Protein AF-A0A7C7DT86-F1 (afdb_monomer)

Structure (mmCIF, N/CA/C/O backbone):
data_AF-A0A7C7DT86-F1
#
_entry.id   AF-A0A7C7DT86-F1
#
loop_
_atom_site.group_PDB
_atom_site.id
_atom_site.type_symbol
_atom_site.label_atom_id
_atom_site.label_alt_id
_atom_site.label_comp_id
_atom_site.label_asym_id
_atom_site.label_entity_id
_atom_site.label_seq_id
_atom_site.pdbx_PDB_ins_code
_atom_site.Cartn_x
_atom_site.Cartn_y
_atom_site.Cartn_z
_atom_site.occupancy
_atom_site.B_iso_or_equiv
_atom_site.auth_seq_id
_atom_site.auth_comp_id
_atom_site.auth_asym_id
_atom_site.auth_atom_id
_atom_site.pdbx_PDB_model_num
ATOM 1 N N . MET A 1 1 ? 41.188 -3.826 -8.280 1.00 43.25 1 MET A N 1
ATOM 2 C CA . MET A 1 1 ? 41.918 -2.869 -7.422 1.00 43.25 1 MET A CA 1
ATOM 3 C C . MET A 1 1 ? 41.744 -3.306 -5.973 1.00 43.25 1 MET A C 1
ATOM 5 O O . MET A 1 1 ? 40.718 -3.015 -5.378 1.00 43.25 1 MET A O 1
ATOM 9 N N . ALA A 1 2 ? 42.671 -4.116 -5.457 1.00 50.41 2 ALA A N 1
ATOM 10 C CA . ALA A 1 2 ? 42.690 -4.521 -4.051 1.00 50.41 2 ALA A CA 1
ATOM 11 C C . ALA A 1 2 ? 43.357 -3.408 -3.220 1.00 50.41 2 ALA A C 1
ATOM 13 O O . ALA A 1 2 ? 44.324 -2.819 -3.711 1.00 50.41 2 ALA A O 1
ATOM 14 N N . PRO A 1 3 ? 42.863 -3.084 -2.012 1.00 48.72 3 PRO A N 1
ATOM 15 C CA . PRO A 1 3 ? 43.492 -2.078 -1.172 1.00 48.72 3 PRO A CA 1
ATOM 16 C C . PRO A 1 3 ? 44.869 -2.565 -0.714 1.00 48.72 3 PRO A C 1
ATOM 18 O O . PRO A 1 3 ? 45.055 -3.729 -0.356 1.00 48.72 3 PRO A O 1
ATOM 21 N N . ALA A 1 4 ? 45.828 -1.646 -0.763 1.00 50.12 4 ALA A N 1
ATOM 22 C CA . ALA A 1 4 ? 47.221 -1.845 -0.410 1.00 5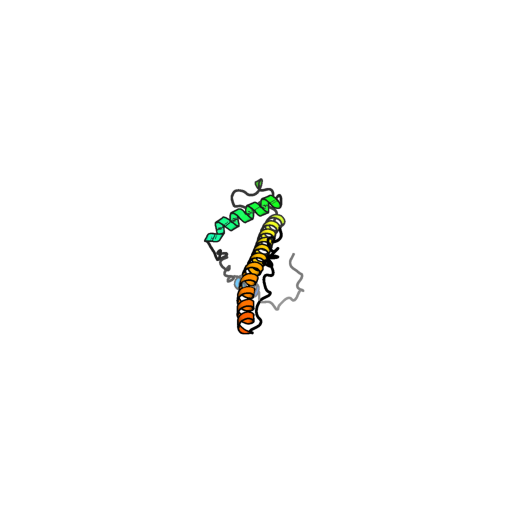0.12 4 ALA A CA 1
ATOM 23 C C . ALA A 1 4 ? 47.369 -2.203 1.079 1.00 50.12 4 ALA A C 1
ATOM 25 O O . ALA A 1 4 ? 47.431 -1.326 1.938 1.00 50.12 4 ALA A O 1
ATOM 26 N N . PHE A 1 5 ? 47.435 -3.499 1.387 1.00 47.81 5 PHE A N 1
ATOM 27 C CA . PHE A 1 5 ? 47.975 -3.979 2.655 1.00 47.81 5 PHE A CA 1
ATOM 28 C C . PHE A 1 5 ? 49.495 -4.072 2.528 1.00 47.81 5 PHE A C 1
ATOM 30 O O . PHE A 1 5 ? 50.033 -4.757 1.659 1.00 47.81 5 PHE A O 1
ATOM 37 N N . LEU A 1 6 ? 50.154 -3.302 3.385 1.00 46.69 6 LEU A N 1
ATOM 38 C CA . LEU A 1 6 ? 51.592 -3.137 3.502 1.00 46.69 6 LEU A CA 1
ATOM 39 C C . LEU A 1 6 ? 52.355 -4.470 3.537 1.00 46.69 6 LEU A C 1
ATOM 41 O O . LEU A 1 6 ? 51.955 -5.453 4.157 1.00 46.69 6 LEU A O 1
ATOM 45 N N . HIS A 1 7 ? 53.495 -4.431 2.859 1.00 50.25 7 HIS A N 1
ATOM 46 C CA . HIS A 1 7 ? 54.501 -5.466 2.693 1.00 50.25 7 HIS A CA 1
ATOM 47 C C . HIS A 1 7 ? 55.100 -5.913 4.041 1.00 50.25 7 HIS A C 1
ATOM 49 O O . HIS A 1 7 ? 56.032 -5.295 4.545 1.00 50.25 7 HIS A O 1
ATOM 55 N N . PHE A 1 8 ? 54.585 -7.009 4.603 1.00 44.16 8 PHE A N 1
ATOM 56 C CA . PHE A 1 8 ? 55.275 -7.813 5.618 1.00 44.16 8 PHE A CA 1
ATOM 57 C C . PHE A 1 8 ? 55.525 -9.216 5.042 1.00 44.16 8 PHE A C 1
ATOM 59 O O . PHE A 1 8 ? 54.609 -10.046 5.020 1.00 44.16 8 PHE A O 1
ATOM 66 N N . PRO A 1 9 ? 56.734 -9.503 4.529 1.00 47.16 9 PRO A N 1
ATOM 67 C CA . PRO A 1 9 ? 57.056 -10.818 4.009 1.00 47.16 9 PRO A CA 1
ATOM 68 C C . PRO A 1 9 ? 57.328 -11.761 5.188 1.00 47.16 9 PRO A C 1
ATOM 70 O O . PRO A 1 9 ? 58.321 -11.610 5.891 1.00 47.16 9 PRO A O 1
ATOM 73 N N . GLY A 1 10 ? 56.446 -12.740 5.413 1.00 54.81 10 GLY A N 1
ATOM 74 C CA . GLY A 1 10 ? 56.836 -13.954 6.142 1.00 54.81 10 GLY A CA 1
ATOM 75 C C . GLY A 1 10 ? 55.932 -14.475 7.260 1.00 54.81 10 GLY A C 1
ATOM 76 O O . GLY A 1 10 ? 56.277 -15.509 7.819 1.00 54.81 10 GLY A O 1
ATOM 77 N N . ILE A 1 11 ? 54.792 -13.850 7.591 1.00 55.22 11 ILE A N 1
ATOM 78 C CA . ILE A 1 11 ? 53.969 -14.317 8.736 1.00 55.22 11 ILE A CA 1
ATOM 79 C C . ILE A 1 11 ? 52.581 -14.858 8.389 1.00 55.22 11 ILE A C 1
ATOM 81 O O . ILE A 1 11 ? 51.820 -15.253 9.270 1.00 55.22 11 ILE A O 1
ATOM 85 N N . TRP A 1 12 ? 52.257 -14.959 7.102 1.00 50.56 12 TRP A N 1
ATOM 86 C CA . TRP A 1 12 ? 51.004 -15.559 6.664 1.00 50.56 12 TRP A CA 1
ATOM 87 C C . TRP A 1 12 ? 51.279 -16.883 5.940 1.00 50.56 12 TRP A C 1
ATOM 89 O O . TRP A 1 12 ? 51.778 -16.866 4.816 1.00 50.56 12 TRP A O 1
ATOM 99 N N . PRO A 1 13 ? 50.970 -18.044 6.545 1.00 47.91 13 PRO A N 1
ATOM 100 C CA . PRO A 1 13 ? 51.055 -19.320 5.851 1.00 47.91 13 PRO A CA 1
ATOM 101 C C . PRO A 1 13 ? 50.123 -19.308 4.633 1.00 47.91 13 PRO A C 1
ATOM 103 O O . PRO A 1 13 ? 48.939 -18.969 4.756 1.00 47.91 13 PRO A O 1
ATOM 106 N N . SER A 1 14 ? 50.631 -19.739 3.475 1.00 55.59 14 SER A N 1
ATOM 107 C CA . SER A 1 14 ? 49.896 -19.886 2.204 1.00 55.59 14 SER A CA 1
ATOM 108 C C . SER A 1 14 ? 48.637 -20.770 2.298 1.00 55.59 14 SER A C 1
ATOM 110 O O . SER A 1 14 ? 47.827 -20.816 1.377 1.00 55.59 14 SER A O 1
ATOM 112 N N . SER A 1 15 ? 48.416 -21.424 3.439 1.00 51.50 15 SER A N 1
ATOM 113 C CA . SER A 1 15 ? 47.214 -22.190 3.774 1.00 51.50 15 SER A CA 1
ATOM 114 C C . SER A 1 15 ? 45.997 -21.326 4.148 1.00 51.50 15 SER A C 1
ATOM 116 O O . SER A 1 15 ? 44.880 -21.836 4.150 1.00 51.50 15 SER A O 1
ATOM 118 N N . ARG A 1 16 ? 46.153 -20.024 4.442 1.00 54.25 16 ARG A N 1
ATOM 119 C CA . ARG A 1 16 ? 45.030 -19.165 4.886 1.00 54.25 16 ARG A CA 1
ATOM 120 C C . ARG A 1 16 ? 44.267 -18.472 3.748 1.00 54.25 16 ARG A C 1
ATOM 122 O O . ARG A 1 16 ? 43.157 -18.007 3.980 1.00 54.25 16 ARG A O 1
ATOM 129 N N . ALA A 1 17 ? 44.803 -18.451 2.525 1.00 50.66 17 ALA A N 1
ATOM 130 C CA . ALA A 1 17 ? 44.045 -18.009 1.347 1.00 50.66 17 ALA A CA 1
ATOM 131 C C . ALA A 1 17 ? 42.898 -18.988 1.022 1.00 50.66 17 ALA A C 1
ATOM 133 O O . ALA A 1 17 ? 41.799 -18.567 0.672 1.00 50.66 17 ALA A O 1
ATOM 134 N N . ARG A 1 18 ? 43.118 -20.291 1.257 1.00 52.44 18 ARG A N 1
ATOM 135 C CA . ARG A 1 18 ? 42.087 -21.334 1.130 1.00 52.44 18 ARG A CA 1
ATOM 136 C C . ARG A 1 18 ? 41.040 -21.269 2.255 1.00 52.44 18 ARG A C 1
ATOM 138 O O . ARG A 1 18 ? 39.906 -21.682 2.072 1.00 52.44 18 ARG A O 1
ATOM 145 N N . LEU A 1 19 ? 41.383 -20.673 3.400 1.00 52.78 19 LEU A N 1
ATOM 146 C CA . LEU A 1 19 ? 40.447 -20.488 4.516 1.00 52.78 19 LEU A CA 1
ATOM 147 C C . LEU A 1 19 ? 39.489 -19.305 4.319 1.00 52.78 19 LEU A C 1
ATOM 149 O O . LEU A 1 19 ? 38.420 -19.298 4.918 1.00 52.78 19 LEU A O 1
ATOM 153 N N . TYR A 1 20 ? 39.807 -18.346 3.444 1.00 49.69 20 TYR A N 1
ATOM 154 C CA . TYR A 1 20 ? 38.845 -17.309 3.055 1.00 49.69 20 TYR A CA 1
ATOM 155 C C . TYR A 1 20 ? 37.820 -17.819 2.027 1.00 49.69 20 TYR A C 1
ATOM 157 O O . TYR A 1 20 ? 36.677 -17.372 2.054 1.00 49.69 20 TYR A O 1
ATOM 165 N N . SER A 1 21 ? 38.177 -18.785 1.168 1.00 53.28 21 SER A N 1
ATOM 166 C CA . SER A 1 21 ? 37.229 -19.418 0.232 1.00 53.28 21 SER A CA 1
ATOM 167 C C . SER A 1 21 ? 36.349 -20.495 0.878 1.00 53.28 21 SER A C 1
ATOM 169 O O . SER A 1 21 ? 35.218 -20.694 0.438 1.00 53.28 21 SER A O 1
ATOM 171 N N . GLU A 1 22 ? 36.821 -21.170 1.933 1.00 54.34 22 GLU A N 1
ATOM 172 C CA . GLU A 1 22 ? 36.036 -22.197 2.638 1.00 54.34 22 GLU A CA 1
ATOM 173 C C . GLU A 1 22 ? 35.078 -21.613 3.694 1.00 54.34 22 GLU A C 1
ATOM 175 O O . GLU A 1 22 ? 34.018 -22.188 3.937 1.00 54.34 22 GLU A O 1
ATOM 180 N N . GLN A 1 23 ? 35.388 -20.459 4.298 1.00 53.09 23 GLN A N 1
ATOM 181 C CA . GLN A 1 23 ? 34.577 -19.910 5.397 1.00 53.09 23 GLN A CA 1
ATOM 182 C C . GLN A 1 23 ? 33.227 -19.314 4.950 1.00 53.09 23 GLN A C 1
ATOM 184 O O . GLN A 1 23 ? 32.302 -19.216 5.752 1.00 53.09 23 GLN A O 1
ATOM 189 N N . TYR A 1 24 ? 33.064 -18.982 3.666 1.00 53.88 24 TYR A N 1
ATOM 190 C CA . TYR A 1 24 ? 31.794 -18.487 3.109 1.00 53.88 24 TYR A CA 1
ATOM 191 C C . TYR A 1 24 ? 30.996 -19.560 2.350 1.00 53.88 24 TYR A C 1
ATOM 193 O O . TYR A 1 24 ? 29.942 -19.269 1.785 1.00 53.88 24 TYR A O 1
ATOM 201 N N . LYS A 1 25 ? 31.434 -20.825 2.385 1.00 54.97 25 LYS A N 1
ATOM 202 C CA . LYS A 1 25 ? 30.791 -21.969 1.707 1.00 54.97 25 LYS A CA 1
ATOM 203 C C . LYS A 1 25 ? 29.542 -22.507 2.427 1.00 54.97 25 LYS A C 1
ATOM 205 O O . LYS A 1 25 ? 29.070 -23.601 2.130 1.00 54.97 25 LYS A O 1
ATOM 210 N N . GLY A 1 26 ? 29.025 -21.752 3.397 1.00 52.06 26 GLY A N 1
ATOM 211 C CA . GLY A 1 26 ? 27.936 -22.154 4.287 1.00 52.06 26 GLY A CA 1
ATOM 212 C C . GLY A 1 26 ? 26.832 -21.114 4.460 1.00 52.06 26 GLY A C 1
ATOM 213 O O . GLY A 1 26 ? 25.959 -21.321 5.304 1.00 52.06 26 GLY A O 1
ATOM 214 N N . VAL A 1 27 ? 26.824 -20.019 3.685 1.00 59.41 27 VAL A N 1
ATOM 215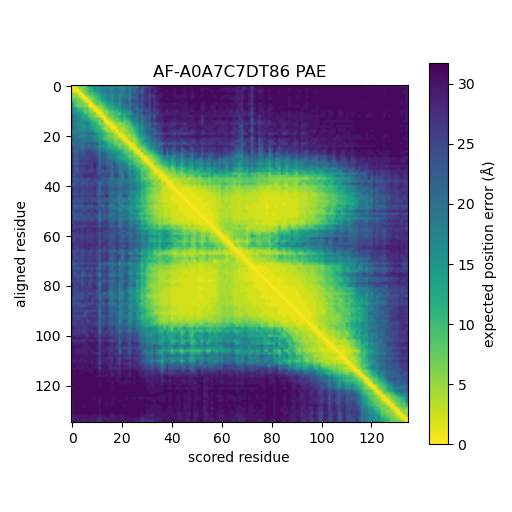 C CA . VAL A 1 27 ? 25.667 -19.111 3.661 1.00 59.41 27 VAL A CA 1
ATOM 216 C C . VAL A 1 27 ? 24.516 -19.854 2.987 1.00 59.41 27 VAL A C 1
ATOM 218 O O . VAL A 1 27 ? 24.332 -19.801 1.774 1.00 59.41 27 VAL A O 1
ATOM 221 N N . LYS A 1 28 ? 23.747 -20.591 3.794 1.00 60.75 28 LYS A N 1
ATOM 222 C CA . LYS A 1 28 ? 22.434 -21.101 3.413 1.00 60.75 28 LYS A CA 1
ATOM 223 C C . LYS A 1 28 ? 21.620 -19.869 3.049 1.00 60.75 28 LYS A C 1
ATOM 225 O O . LYS A 1 28 ? 21.252 -19.092 3.930 1.00 60.75 28 LYS A O 1
ATOM 230 N N . THR A 1 29 ? 21.407 -19.651 1.756 1.00 65.94 29 THR A N 1
ATOM 231 C CA . THR A 1 29 ? 20.468 -18.644 1.277 1.00 65.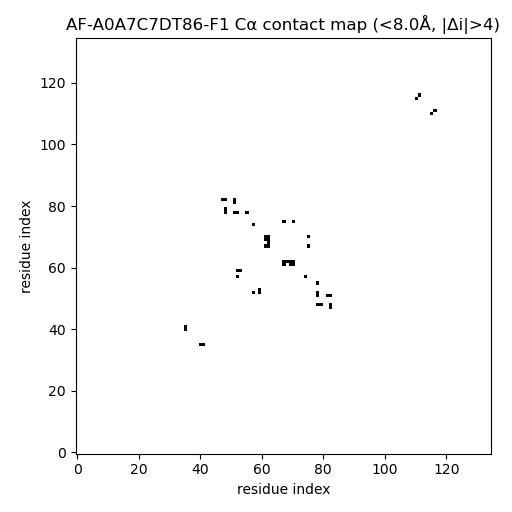94 29 THR A CA 1
ATOM 232 C C . THR A 1 29 ? 19.163 -18.882 2.019 1.00 65.94 29 THR A C 1
ATOM 234 O O . THR A 1 29 ? 18.573 -19.960 1.938 1.00 65.94 29 THR A O 1
ATOM 237 N N . VAL A 1 30 ? 18.754 -17.913 2.841 1.00 69.31 30 VAL A N 1
ATOM 238 C CA . VAL A 1 30 ? 17.478 -18.008 3.548 1.00 69.31 30 VAL A CA 1
ATOM 239 C C . VAL A 1 30 ? 16.427 -18.166 2.453 1.00 69.31 30 VAL A C 1
ATOM 241 O O . VAL A 1 30 ? 16.365 -17.296 1.576 1.00 69.31 30 VAL A O 1
ATOM 244 N N . PRO A 1 31 ? 15.643 -19.261 2.425 1.00 62.28 31 PRO A N 1
ATOM 245 C CA . PRO A 1 31 ? 14.581 -19.377 1.443 1.00 62.28 31 PRO A CA 1
ATOM 246 C C . PRO A 1 31 ? 13.709 -18.135 1.610 1.00 62.28 31 PRO A C 1
ATOM 248 O O . PRO A 1 31 ? 13.231 -17.858 2.713 1.00 62.28 31 PRO A O 1
ATOM 251 N N . ARG A 1 32 ? 13.576 -17.337 0.545 1.00 62.94 32 ARG A N 1
ATOM 252 C CA . ARG A 1 32 ? 12.749 -16.128 0.535 1.00 62.94 32 ARG A CA 1
ATOM 253 C C . ARG A 1 32 ? 11.292 -16.559 0.643 1.00 62.94 32 ARG A C 1
ATOM 255 O O . ARG A 1 32 ? 10.589 -16.706 -0.349 1.00 62.94 32 ARG A O 1
ATOM 262 N N . ARG A 1 33 ? 10.840 -16.813 1.867 1.00 57.59 33 ARG A N 1
ATOM 263 C CA . ARG A 1 33 ? 9.454 -17.149 2.192 1.00 57.59 33 ARG A CA 1
ATOM 264 C C . ARG A 1 33 ? 8.654 -15.851 2.269 1.00 57.59 33 ARG A C 1
ATOM 266 O O . ARG A 1 33 ? 8.132 -15.520 3.327 1.00 57.59 33 ARG A O 1
ATOM 273 N N . ASN A 1 34 ? 8.574 -15.100 1.172 1.00 66.00 34 ASN A N 1
ATOM 274 C CA . ASN A 1 34 ? 7.643 -13.976 1.096 1.00 66.00 34 ASN A CA 1
ATOM 275 C C . ASN A 1 34 ? 6.240 -14.539 0.828 1.00 66.00 34 ASN A C 1
ATOM 277 O O . ASN A 1 34 ? 5.707 -14.431 -0.272 1.00 66.00 34 ASN A O 1
ATOM 281 N N . ARG A 1 35 ? 5.692 -15.273 1.804 1.00 68.81 35 ARG A N 1
ATOM 282 C CA . ARG A 1 35 ? 4.322 -15.779 1.727 1.00 68.81 35 ARG A CA 1
ATOM 283 C C . ARG A 1 35 ? 3.397 -14.680 2.213 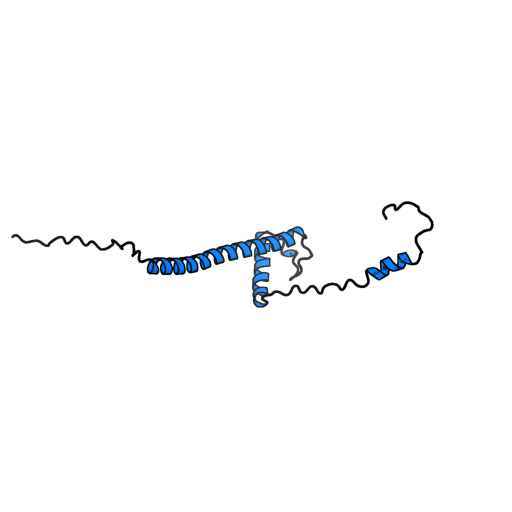1.00 68.81 35 ARG A C 1
ATOM 285 O O . ARG A 1 35 ? 3.575 -14.184 3.322 1.00 68.81 35 ARG A O 1
ATOM 292 N N . SER A 1 36 ? 2.412 -14.330 1.390 1.00 69.12 36 SER A N 1
ATOM 293 C CA . SER A 1 36 ? 1.300 -13.507 1.854 1.00 69.12 36 SER A CA 1
ATOM 294 C C . SER A 1 36 ? 0.662 -14.189 3.066 1.00 69.12 36 SER A C 1
ATOM 296 O O . SER A 1 36 ? 0.350 -15.381 3.004 1.00 69.12 36 SER A O 1
ATOM 298 N N . MET A 1 37 ? 0.497 -13.453 4.169 1.00 80.69 37 MET A N 1
ATOM 299 C CA . MET A 1 37 ? -0.173 -13.974 5.367 1.00 80.69 37 MET A CA 1
ATOM 300 C C . MET A 1 37 ? -1.656 -14.258 5.114 1.00 80.69 37 MET A C 1
ATOM 302 O O . MET A 1 37 ? -2.226 -15.144 5.741 1.00 80.69 37 MET A O 1
ATOM 306 N N . LEU A 1 38 ? -2.255 -13.538 4.162 1.00 84.12 38 LEU A N 1
ATOM 307 C CA . LEU A 1 38 ? -3.634 -13.706 3.723 1.00 84.12 38 LEU A CA 1
ATOM 308 C C . LEU A 1 38 ? -3.634 -14.014 2.221 1.00 84.12 38 LEU A C 1
ATOM 310 O O . LEU A 1 38 ? -3.606 -13.093 1.400 1.00 84.12 38 LEU A O 1
ATOM 314 N N . PRO A 1 39 ? -3.643 -15.300 1.828 1.00 83.44 39 PRO A N 1
ATOM 315 C CA . PRO A 1 39 ? -3.668 -15.700 0.421 1.00 83.44 39 PRO A CA 1
ATOM 316 C C . PRO A 1 39 ? -4.847 -15.094 -0.350 1.00 83.44 39 PRO A C 1
ATOM 318 O O . PRO A 1 39 ? -4.712 -14.744 -1.518 1.00 83.44 39 PRO A O 1
ATOM 321 N N . GLN A 1 40 ? -5.982 -14.909 0.327 1.00 87.75 40 GLN A N 1
ATOM 322 C CA . GLN A 1 40 ? -7.209 -14.348 -0.240 1.00 87.75 40 GLN A CA 1
ATOM 323 C C . GLN A 1 40 ? -7.041 -12.877 -0.647 1.00 87.75 40 GLN A C 1
ATOM 325 O O . GLN A 1 40 ? -7.702 -12.416 -1.572 1.00 87.75 40 GLN A O 1
ATOM 330 N N . ALA A 1 41 ? -6.129 -12.149 0.004 1.00 88.19 41 ALA A N 1
ATOM 331 C CA . ALA A 1 41 ? -5.856 -10.751 -0.309 1.00 88.19 41 ALA A CA 1
ATOM 332 C C . ALA A 1 41 ? -4.983 -10.573 -1.563 1.00 88.19 41 ALA A C 1
ATOM 334 O O . ALA A 1 41 ? -4.886 -9.458 -2.066 1.00 88.19 41 ALA A O 1
ATOM 335 N N . GLY A 1 42 ? -4.366 -11.639 -2.095 1.00 86.69 42 GLY A N 1
ATOM 336 C CA . GLY A 1 42 ? -3.436 -11.545 -3.228 1.00 86.69 42 GLY A CA 1
ATOM 337 C C . GLY A 1 42 ? -4.055 -10.876 -4.457 1.00 86.69 42 GLY A C 1
ATOM 338 O O . GLY A 1 42 ? -3.527 -9.887 -4.950 1.00 86.69 42 GLY A O 1
ATOM 339 N N . ALA A 1 43 ? -5.239 -11.334 -4.874 1.00 89.12 43 ALA A N 1
ATOM 340 C CA . ALA A 1 43 ? -5.933 -10.770 -6.033 1.00 89.12 43 ALA A CA 1
ATOM 341 C C . ALA A 1 43 ? -6.346 -9.298 -5.835 1.00 89.12 43 ALA A C 1
ATOM 343 O O . ALA A 1 43 ? -6.343 -8.522 -6.788 1.00 89.12 43 ALA A O 1
ATOM 344 N N . ALA A 1 44 ? -6.702 -8.907 -4.606 1.00 90.94 44 ALA A N 1
ATOM 345 C CA . ALA A 1 44 ? -7.033 -7.521 -4.282 1.00 90.94 44 ALA A CA 1
ATOM 346 C C . ALA A 1 44 ? -5.783 -6.628 -4.312 1.00 90.94 44 ALA A C 1
ATOM 348 O O . ALA A 1 44 ? -5.814 -5.545 -4.892 1.00 90.94 44 ALA A O 1
ATOM 349 N N . LEU A 1 45 ? -4.668 -7.108 -3.753 1.00 90.00 45 LEU A N 1
ATOM 350 C CA . LEU A 1 45 ? -3.386 -6.403 -3.764 1.00 90.00 45 LEU A CA 1
ATOM 351 C C . LEU A 1 45 ? -2.820 -6.249 -5.179 1.00 90.00 45 LEU A C 1
ATOM 353 O O . LEU A 1 45 ? -2.248 -5.206 -5.486 1.00 90.00 45 LEU A O 1
ATOM 357 N N . ASP A 1 46 ? -3.005 -7.236 -6.058 1.00 90.25 46 ASP A N 1
ATOM 358 C C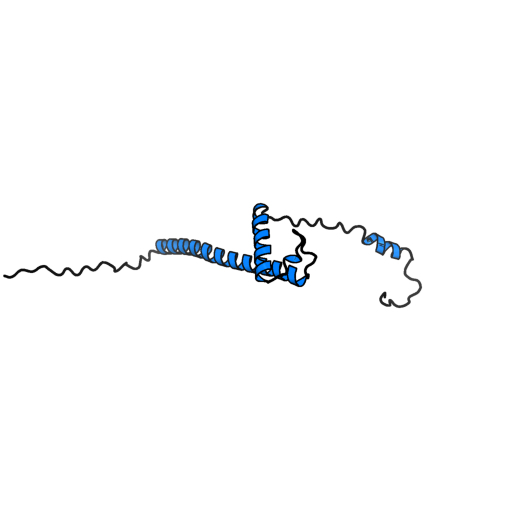A . ASP A 1 46 ? -2.576 -7.120 -7.453 1.00 90.25 46 ASP A CA 1
ATOM 359 C C . ASP A 1 46 ? -3.354 -6.041 -8.204 1.00 90.25 46 ASP A C 1
ATOM 361 O O . ASP A 1 46 ? -2.740 -5.211 -8.873 1.00 90.25 46 ASP A O 1
ATOM 365 N N . ARG A 1 47 ? -4.682 -5.988 -8.045 1.00 91.12 47 ARG A N 1
ATOM 366 C CA . ARG A 1 47 ? -5.498 -4.897 -8.610 1.00 91.12 47 ARG A CA 1
ATOM 367 C C . ARG A 1 47 ? -5.038 -3.546 -8.083 1.00 91.12 47 ARG A C 1
ATOM 369 O O . ARG A 1 47 ? -4.780 -2.636 -8.864 1.00 91.12 47 ARG A O 1
ATOM 376 N N . PHE A 1 48 ? -4.842 -3.464 -6.774 1.00 93.06 48 PHE A N 1
ATOM 377 C CA . PHE A 1 48 ? -4.420 -2.240 -6.117 1.00 93.06 48 PHE A CA 1
ATOM 378 C C . PHE A 1 48 ? -3.042 -1.755 -6.596 1.00 93.06 48 PHE A C 1
ATOM 380 O O . PHE A 1 48 ? -2.858 -0.574 -6.877 1.00 93.06 48 PHE A O 1
ATOM 387 N N . LYS A 1 49 ? -2.082 -2.664 -6.790 1.00 90.38 49 LYS A N 1
ATOM 388 C CA . LYS A 1 49 ? -0.772 -2.365 -7.391 1.00 90.38 49 LYS A CA 1
ATOM 389 C C . LYS A 1 49 ? -0.915 -1.694 -8.765 1.00 90.38 49 LYS A C 1
ATOM 391 O O . LYS A 1 49 ? -0.221 -0.712 -9.031 1.00 90.38 49 LYS A O 1
ATOM 396 N N . TYR A 1 50 ? -1.811 -2.193 -9.620 1.00 91.88 50 TYR A N 1
ATOM 397 C CA . TYR A 1 50 ? -2.067 -1.604 -10.941 1.00 91.88 50 TYR A CA 1
ATOM 398 C C . TYR A 1 50 ? -2.808 -0.261 -10.857 1.00 91.88 50 TYR A C 1
ATOM 400 O O . TYR A 1 50 ? -2.472 0.656 -11.602 1.00 91.88 50 TYR A O 1
ATOM 408 N N . GLU A 1 51 ? -3.755 -0.103 -9.929 1.00 91.75 51 GLU A N 1
ATOM 409 C CA . GLU A 1 51 ? -4.438 1.177 -9.679 1.00 91.75 51 GLU A CA 1
ATOM 410 C C . GLU A 1 51 ? -3.443 2.279 -9.296 1.00 91.75 51 GLU A C 1
ATOM 412 O O . GLU A 1 51 ? -3.433 3.347 -9.906 1.00 91.75 51 GLU A O 1
ATOM 417 N N . ILE A 1 52 ? -2.539 1.987 -8.359 1.00 93.69 52 ILE A N 1
ATOM 418 C CA . ILE A 1 52 ? -1.486 2.918 -7.935 1.00 93.69 52 ILE A CA 1
ATOM 419 C C . ILE A 1 52 ? -0.544 3.250 -9.092 1.00 93.69 52 ILE A C 1
ATOM 421 O O . ILE A 1 52 ? -0.153 4.402 -9.274 1.00 93.69 52 ILE A O 1
ATOM 425 N N . ALA A 1 53 ? -0.168 2.250 -9.887 1.00 91.00 53 ALA A N 1
ATOM 426 C CA . ALA A 1 53 ? 0.708 2.472 -11.029 1.00 91.00 53 ALA A CA 1
ATOM 427 C C . ALA A 1 53 ? 0.077 3.403 -12.073 1.00 91.00 53 ALA A C 1
ATOM 429 O O . ALA A 1 53 ? 0.770 4.272 -12.605 1.00 91.00 53 ALA A O 1
ATOM 430 N N . ASN A 1 54 ? -1.231 3.269 -12.307 1.00 90.88 54 ASN A N 1
ATOM 431 C CA . ASN A 1 54 ? -1.974 4.145 -13.208 1.00 90.88 54 ASN A CA 1
ATOM 432 C C . ASN A 1 54 ? -2.002 5.595 -12.701 1.00 90.88 54 ASN A C 1
ATOM 434 O O . ASN A 1 54 ? -1.771 6.519 -13.476 1.00 90.88 54 ASN A O 1
ATOM 438 N N . GLU A 1 55 ? -2.223 5.816 -11.406 1.00 91.06 55 GLU A N 1
ATOM 439 C CA . GLU A 1 55 ? -2.248 7.169 -10.828 1.00 91.06 55 GLU A CA 1
ATOM 440 C C . GLU A 1 55 ? -0.881 7.854 -10.849 1.00 91.06 55 GLU A C 1
ATOM 442 O O . GLU A 1 55 ? -0.778 9.057 -11.090 1.00 91.06 55 GLU A O 1
ATOM 447 N N . LEU A 1 56 ? 0.183 7.083 -10.622 1.00 90.81 56 LEU A N 1
ATOM 448 C CA . LEU A 1 56 ? 1.558 7.571 -10.703 1.00 90.81 56 LEU A CA 1
ATOM 449 C C . LEU A 1 56 ? 2.038 7.741 -12.153 1.00 90.81 56 LEU A C 1
ATOM 451 O O . LEU A 1 56 ? 3.199 8.090 -12.362 1.00 90.81 56 LEU A O 1
ATOM 455 N N . ASN A 1 57 ? 1.163 7.514 -13.145 1.00 88.19 57 ASN A N 1
ATOM 456 C CA . ASN A 1 57 ? 1.473 7.560 -14.576 1.00 88.19 57 ASN A CA 1
ATOM 457 C C . ASN A 1 57 ? 2.706 6.706 -14.929 1.00 88.19 57 ASN A C 1
ATOM 459 O O . ASN A 1 57 ? 3.532 7.074 -15.768 1.00 88.19 57 ASN A O 1
ATOM 463 N N . ILE A 1 58 ? 2.853 5.561 -14.256 1.00 86.06 58 ILE A N 1
ATOM 464 C CA . ILE A 1 58 ? 3.925 4.608 -14.533 1.00 86.06 58 ILE A CA 1
ATOM 465 C C . ILE A 1 58 ? 3.627 3.997 -15.908 1.00 86.06 58 ILE A C 1
ATOM 467 O O . ILE A 1 58 ? 2.498 3.562 -16.136 1.00 86.06 58 ILE A O 1
ATOM 471 N N . PRO A 1 59 ? 4.606 3.927 -16.825 1.00 78.38 59 PRO A N 1
ATOM 472 C CA . PRO A 1 59 ? 4.414 3.322 -18.139 1.00 78.38 59 PRO A CA 1
ATOM 473 C C . PRO A 1 59 ? 4.070 1.832 -18.009 1.00 78.38 59 PRO A C 1
ATOM 475 O O . PRO A 1 59 ? 4.944 0.968 -17.904 1.00 78.38 59 PRO A O 1
ATOM 478 N N . THR A 1 60 ? 2.775 1.520 -18.022 1.00 73.50 60 THR A N 1
ATOM 479 C CA . THR A 1 60 ? 2.253 0.152 -17.906 1.00 73.50 60 THR A CA 1
ATOM 480 C C . THR A 1 60 ? 2.590 -0.702 -19.124 1.00 73.50 60 THR A C 1
ATOM 482 O O . THR A 1 60 ? 2.655 -1.919 -19.017 1.00 73.50 60 THR A O 1
ATOM 485 N N . ASN A 1 61 ? 2.923 -0.078 -20.259 1.00 72.31 61 ASN A N 1
ATOM 486 C CA . ASN A 1 61 ? 3.417 -0.745 -21.465 1.00 72.31 61 ASN A CA 1
ATOM 487 C C . ASN A 1 61 ? 4.776 -1.446 -21.274 1.00 72.31 61 ASN A C 1
ATOM 489 O O . ASN A 1 61 ? 5.141 -2.299 -22.080 1.00 72.31 61 ASN A O 1
ATOM 493 N N . LEU A 1 62 ? 5.539 -1.079 -20.240 1.00 69.62 62 LEU A N 1
ATOM 494 C CA . LEU A 1 62 ? 6.802 -1.740 -19.894 1.00 69.62 62 LEU A CA 1
ATOM 495 C C . LEU A 1 62 ? 6.590 -2.953 -18.977 1.00 69.62 62 LEU A C 1
ATOM 497 O O . LEU A 1 62 ? 7.496 -3.780 -18.831 1.00 69.62 62 LEU A O 1
ATOM 501 N N . ILE A 1 63 ? 5.396 -3.074 -18.390 1.00 76.19 63 ILE A N 1
ATOM 502 C CA . ILE A 1 63 ? 4.994 -4.198 -17.552 1.00 76.19 63 ILE A CA 1
ATOM 503 C C . ILE A 1 63 ? 4.527 -5.320 -18.485 1.00 76.19 63 ILE A C 1
ATOM 505 O O . ILE A 1 63 ? 3.448 -5.266 -19.070 1.00 76.19 63 ILE A O 1
ATOM 509 N N . GLN A 1 64 ? 5.373 -6.333 -18.670 1.00 71.94 64 GLN A N 1
ATOM 510 C CA . GLN A 1 64 ? 5.049 -7.484 -19.516 1.00 71.94 64 GLN A CA 1
ATOM 511 C C . GLN A 1 64 ? 4.387 -8.564 -18.659 1.00 71.94 64 GLN A C 1
ATOM 513 O O . GLN A 1 64 ? 5.067 -9.298 -17.940 1.00 71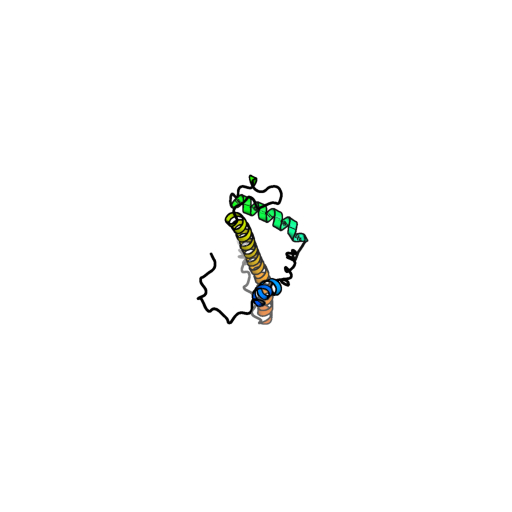.94 64 GLN A O 1
ATOM 518 N N . GLY A 1 65 ? 3.056 -8.638 -18.698 1.00 77.44 65 GLY A N 1
ATOM 519 C CA . GLY A 1 65 ? 2.296 -9.506 -17.794 1.00 77.44 65 GLY A CA 1
ATOM 520 C C . GLY A 1 65 ? 2.504 -9.075 -16.340 1.00 77.44 65 GLY A C 1
ATOM 521 O O . GLY A 1 65 ? 2.178 -7.950 -15.989 1.00 77.44 65 GLY A O 1
ATOM 522 N N . ASP A 1 66 ? 3.104 -9.939 -15.518 1.00 75.06 66 ASP A N 1
ATOM 523 C CA . ASP A 1 66 ? 3.459 -9.641 -14.120 1.00 75.06 66 ASP A CA 1
ATOM 524 C C . ASP A 1 66 ? 4.944 -9.286 -13.926 1.00 75.06 66 ASP A C 1
ATOM 526 O O . ASP A 1 66 ? 5.449 -9.260 -12.799 1.00 75.06 66 ASP A O 1
ATOM 530 N N . TYR A 1 67 ? 5.680 -9.020 -15.010 1.00 80.75 67 TYR A N 1
ATOM 531 C CA . TYR A 1 67 ? 7.097 -8.673 -14.944 1.00 80.75 67 TYR A CA 1
ATOM 532 C C . TYR A 1 67 ? 7.319 -7.158 -14.840 1.00 80.75 67 TYR A C 1
ATOM 534 O O . TYR A 1 67 ? 7.115 -6.412 -15.796 1.00 80.75 67 TYR A O 1
ATOM 542 N N . TRP A 1 68 ? 7.814 -6.717 -13.680 1.00 83.69 68 TRP A N 1
ATOM 543 C CA . TRP A 1 68 ? 8.093 -5.309 -13.351 1.00 83.69 68 TRP A CA 1
ATOM 544 C C . TRP A 1 68 ? 9.572 -4.917 -13.523 1.00 83.69 68 TRP A C 1
ATOM 546 O O . TRP A 1 68 ? 9.971 -3.817 -13.154 1.00 83.69 68 TRP A O 1
ATOM 556 N N . GLY A 1 69 ? 10.413 -5.809 -14.058 1.00 83.38 69 GLY A N 1
ATOM 557 C CA . GLY A 1 69 ? 11.866 -5.602 -14.124 1.00 83.38 69 GLY A CA 1
ATOM 558 C C . GLY A 1 69 ? 12.345 -4.629 -15.206 1.00 83.38 69 GLY A C 1
ATOM 559 O O . GLY A 1 69 ? 13.472 -4.157 -15.128 1.00 83.38 69 GLY A O 1
ATOM 560 N N . ASN A 1 70 ? 11.501 -4.300 -16.189 1.00 85.06 70 ASN A N 1
ATOM 561 C CA . ASN A 1 70 ? 11.828 -3.321 -17.236 1.00 85.06 70 ASN A CA 1
ATOM 562 C C . ASN A 1 70 ? 11.638 -1.863 -16.777 1.00 85.06 70 ASN A C 1
ATOM 564 O O . ASN A 1 70 ? 12.005 -0.935 -17.495 1.00 85.06 70 ASN A O 1
ATOM 568 N N . LEU A 1 71 ? 11.026 -1.659 -15.607 1.00 84.62 71 LEU A N 1
ATOM 569 C CA . LEU A 1 71 ? 10.813 -0.350 -14.998 1.00 84.62 71 LEU A CA 1
ATOM 570 C C . LEU A 1 71 ? 12.012 0.049 -14.133 1.00 84.62 71 LEU A C 1
ATOM 572 O O . LEU A 1 71 ? 12.734 -0.797 -13.603 1.00 84.62 71 LEU A O 1
ATOM 576 N N . SER A 1 72 ? 12.201 1.355 -13.936 1.00 89.88 72 SER A N 1
ATOM 577 C CA . SER A 1 72 ? 13.218 1.844 -13.003 1.00 89.88 72 SER A CA 1
ATOM 578 C C . SER A 1 72 ? 12.902 1.393 -11.574 1.00 89.88 72 SER A C 1
ATOM 580 O O . SER A 1 72 ? 11.758 1.487 -11.123 1.00 89.88 72 SER A O 1
ATOM 582 N N . SER A 1 73 ? 13.924 0.992 -10.808 1.00 89.50 73 SER A N 1
ATOM 583 C CA . SER A 1 73 ? 13.778 0.633 -9.388 1.00 89.50 73 SER A CA 1
ATOM 584 C C . SER A 1 73 ? 13.091 1.729 -8.566 1.00 89.50 73 SER A C 1
ATOM 586 O O . SER A 1 73 ? 12.369 1.423 -7.619 1.00 89.50 73 SER A O 1
ATOM 588 N N . ALA A 1 74 ? 13.268 3.002 -8.942 1.00 90.69 74 ALA A N 1
ATOM 589 C CA . ALA A 1 74 ? 12.602 4.130 -8.294 1.00 90.69 74 ALA A CA 1
ATOM 590 C C . ALA A 1 74 ? 11.082 4.134 -8.535 1.00 90.69 74 ALA A C 1
ATOM 592 O O . ALA A 1 74 ? 10.316 4.413 -7.619 1.00 90.69 74 ALA A O 1
ATOM 593 N N . GLN A 1 75 ? 10.640 3.776 -9.743 1.00 90.19 75 GLN A N 1
ATOM 594 C CA . GLN A 1 75 ? 9.225 3.706 -10.120 1.00 90.19 75 GLN A CA 1
ATOM 595 C C . GLN A 1 75 ? 8.526 2.536 -9.423 1.00 90.19 75 GLN A C 1
ATOM 597 O O . GLN A 1 75 ? 7.479 2.714 -8.804 1.00 90.19 75 GLN A O 1
ATOM 602 N N . CYS A 1 76 ? 9.151 1.356 -9.441 1.00 90.31 76 CYS A N 1
ATOM 603 C CA . CYS A 1 76 ? 8.653 0.192 -8.708 1.00 90.31 76 CYS A CA 1
ATOM 604 C C . CYS A 1 76 ? 8.598 0.460 -7.195 1.00 90.31 76 CYS A C 1
ATOM 606 O O . CYS A 1 76 ? 7.625 0.100 -6.531 1.00 90.31 76 CYS A O 1
ATOM 608 N N . GLY A 1 77 ? 9.620 1.136 -6.657 1.00 91.31 77 GLY A N 1
ATOM 609 C CA . GLY A 1 77 ? 9.658 1.568 -5.262 1.00 91.31 77 GLY A CA 1
ATOM 610 C C . GLY A 1 77 ? 8.545 2.558 -4.915 1.00 91.31 77 GLY A C 1
ATOM 611 O O . GLY A 1 77 ? 7.900 2.401 -3.879 1.00 91.31 77 GLY A O 1
ATOM 612 N N . ALA A 1 78 ? 8.271 3.530 -5.792 1.00 93.38 78 ALA A N 1
ATOM 613 C CA . ALA A 1 78 ? 7.181 4.484 -5.611 1.00 93.38 78 ALA A CA 1
ATOM 614 C C . ALA A 1 78 ? 5.822 3.771 -5.532 1.00 93.38 78 ALA A C 1
ATOM 616 O O . ALA A 1 78 ? 5.085 3.987 -4.572 1.00 93.38 78 ALA A O 1
ATOM 617 N N . VAL A 1 79 ? 5.526 2.850 -6.457 1.00 93.56 79 VAL A N 1
ATOM 618 C CA . VAL A 1 79 ? 4.269 2.075 -6.441 1.00 93.56 79 VAL A CA 1
ATOM 619 C C . VAL A 1 79 ? 4.099 1.318 -5.123 1.00 93.56 79 VAL A C 1
ATOM 621 O O . VAL A 1 79 ? 3.069 1.454 -4.461 1.00 93.56 79 VAL A O 1
ATOM 624 N N . GLY A 1 80 ? 5.124 0.579 -4.688 1.00 92.94 80 GLY A N 1
ATOM 625 C CA . GLY A 1 80 ? 5.079 -0.150 -3.417 1.00 92.94 80 GLY A CA 1
ATOM 626 C C . GLY A 1 80 ? 4.903 0.767 -2.200 1.00 92.94 80 GLY A C 1
ATOM 627 O O . GLY A 1 80 ? 4.127 0.455 -1.297 1.00 92.94 80 GLY A O 1
ATOM 628 N N . GLY A 1 81 ? 5.570 1.924 -2.187 1.00 95.50 81 GLY A N 1
ATOM 629 C CA . GLY A 1 81 ? 5.452 2.912 -1.113 1.00 95.50 81 GLY A CA 1
ATOM 630 C C . GLY A 1 81 ? 4.059 3.542 -1.025 1.00 95.50 81 GLY A C 1
ATOM 631 O O . GLY A 1 81 ? 3.495 3.634 0.067 1.00 95.50 81 GLY A O 1
ATOM 632 N N . HIS A 1 82 ? 3.474 3.922 -2.164 1.00 96.25 82 HIS A N 1
ATOM 633 C CA . HIS A 1 82 ? 2.116 4.473 -2.230 1.00 96.25 82 HIS A CA 1
ATOM 634 C C . HIS A 1 82 ? 1.057 3.446 -1.814 1.00 96.25 82 HIS A C 1
ATOM 636 O O . HIS A 1 82 ? 0.120 3.791 -1.091 1.00 96.25 82 HIS A O 1
ATOM 642 N N . MET A 1 83 ? 1.252 2.178 -2.188 1.00 95.06 83 MET A N 1
ATOM 643 C CA . MET A 1 83 ? 0.404 1.068 -1.758 1.00 95.06 83 MET A CA 1
ATOM 644 C C . MET A 1 83 ? 0.366 0.963 -0.224 1.00 95.06 83 MET A C 1
ATOM 646 O O . MET A 1 83 ? -0.708 0.941 0.377 1.00 95.06 83 MET A O 1
ATOM 650 N N . VAL A 1 84 ? 1.536 0.964 0.428 1.00 95.88 84 VAL A N 1
ATOM 651 C CA . VAL A 1 84 ? 1.638 0.891 1.897 1.00 95.88 84 VAL A CA 1
ATOM 652 C C . VAL A 1 84 ? 1.037 2.123 2.563 1.00 95.88 84 VAL A C 1
ATOM 654 O O . VAL A 1 84 ? 0.264 1.982 3.508 1.00 95.88 84 VAL A O 1
ATOM 657 N N . ARG A 1 85 ? 1.341 3.322 2.059 1.0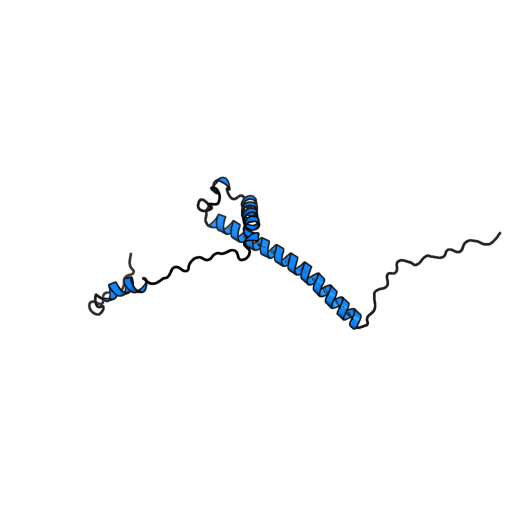0 96.62 85 ARG A N 1
ATOM 658 C CA . ARG A 1 85 ? 0.851 4.574 2.647 1.00 96.62 85 ARG A CA 1
ATOM 659 C C . ARG A 1 85 ? -0.678 4.621 2.693 1.00 96.62 85 ARG A C 1
ATOM 661 O O . ARG A 1 85 ? -1.247 4.908 3.737 1.00 96.62 85 ARG A O 1
ATOM 668 N N . ARG A 1 86 ? -1.339 4.234 1.603 1.00 95.38 86 ARG A N 1
ATOM 669 C CA . ARG A 1 86 ? -2.805 4.186 1.535 1.00 95.38 86 ARG A CA 1
ATOM 670 C C . ARG A 1 86 ? -3.433 3.088 2.379 1.00 95.38 86 ARG A C 1
ATOM 672 O O . ARG A 1 86 ? -4.503 3.302 2.938 1.00 95.38 86 ARG A O 1
ATOM 679 N N . MET A 1 87 ? -2.789 1.925 2.491 1.00 94.62 87 MET A N 1
ATOM 680 C CA . MET A 1 87 ? -3.258 0.886 3.412 1.00 94.62 87 MET A CA 1
ATOM 681 C C . MET A 1 87 ? -3.214 1.374 4.861 1.00 94.62 87 MET A C 1
ATOM 683 O O . MET A 1 87 ? -4.156 1.122 5.606 1.00 94.62 87 MET A O 1
ATOM 687 N N . ILE A 1 88 ? -2.158 2.099 5.244 1.00 95.69 88 ILE A N 1
ATOM 688 C CA . ILE A 1 88 ? -2.049 2.704 6.576 1.00 95.69 88 ILE A CA 1
ATOM 689 C C . ILE A 1 88 ? -3.146 3.751 6.767 1.00 95.69 88 ILE A C 1
ATOM 691 O O . ILE A 1 88 ? -3.880 3.664 7.742 1.00 95.69 88 ILE A O 1
ATOM 695 N N . GLU A 1 89 ? -3.338 4.665 5.814 1.00 95.50 89 GLU A N 1
ATOM 696 C CA . GLU A 1 89 ? -4.409 5.670 5.885 1.00 95.50 89 GLU A CA 1
ATOM 697 C C . GLU A 1 89 ? -5.804 5.028 6.024 1.00 95.50 89 GLU A C 1
ATOM 699 O O . GLU A 1 89 ? -6.627 5.473 6.825 1.00 95.50 89 GLU A O 1
ATOM 704 N N . ALA A 1 90 ? -6.088 3.961 5.270 1.00 93.62 90 ALA A N 1
ATOM 705 C CA . ALA A 1 90 ? -7.351 3.228 5.365 1.00 93.62 90 ALA A CA 1
ATOM 706 C C . ALA A 1 90 ? -7.504 2.501 6.713 1.00 93.62 90 ALA A C 1
ATOM 708 O O . ALA A 1 90 ? -8.595 2.488 7.295 1.00 93.62 90 ALA A O 1
ATOM 709 N N . ALA A 1 91 ? -6.417 1.925 7.228 1.00 94.00 91 ALA A N 1
ATOM 710 C CA . ALA A 1 91 ? -6.394 1.279 8.533 1.00 94.00 91 ALA A CA 1
ATOM 711 C C . ALA A 1 91 ? -6.604 2.294 9.665 1.00 94.00 91 ALA A C 1
ATOM 713 O O . ALA A 1 91 ? -7.419 2.044 10.546 1.00 94.00 91 ALA A O 1
ATOM 714 N N . GLU A 1 92 ? -5.949 3.455 9.617 1.00 94.50 92 GLU A N 1
ATOM 715 C CA . GLU A 1 92 ? -6.130 4.546 10.581 1.00 94.50 92 GLU A CA 1
ATOM 716 C C . GLU A 1 92 ? -7.585 5.024 10.615 1.00 94.50 92 GLU A C 1
ATOM 718 O O . GLU A 1 92 ? -8.172 5.128 11.692 1.00 94.50 92 GLU A O 1
ATOM 723 N N . ARG A 1 93 ? -8.210 5.227 9.447 1.00 93.69 93 ARG A N 1
ATOM 724 C CA . ARG A 1 93 ? -9.639 5.581 9.355 1.00 93.69 93 ARG A CA 1
ATOM 725 C C . ARG A 1 93 ? -10.536 4.517 9.984 1.00 93.69 93 ARG A C 1
ATOM 727 O O . ARG A 1 93 ? -11.399 4.851 10.792 1.00 93.69 93 ARG A O 1
ATOM 734 N N . SER A 1 94 ? -10.296 3.248 9.657 1.00 91.88 94 SER A N 1
ATOM 735 C CA . SER A 1 94 ? -11.076 2.120 10.184 1.00 91.88 94 SER A CA 1
ATOM 736 C C . SER A 1 94 ? -10.900 1.963 11.697 1.00 91.88 94 SER A C 1
ATOM 738 O O . SER A 1 94 ? -11.854 1.668 12.414 1.00 91.88 94 SER A O 1
ATOM 740 N N . LEU A 1 95 ? -9.684 2.188 12.201 1.00 91.81 95 LEU A N 1
ATOM 741 C CA . LEU A 1 95 ? -9.377 2.154 13.628 1.00 91.81 95 LEU A CA 1
ATOM 742 C C . LEU A 1 95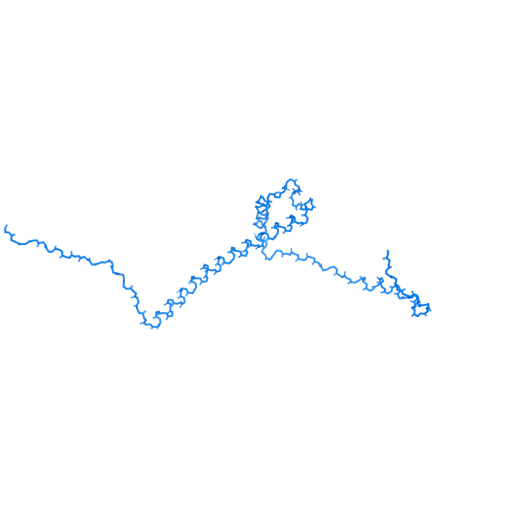 ? -10.064 3.291 14.371 1.00 91.81 95 LEU A C 1
ATOM 744 O O . LEU A 1 95 ? -10.613 3.048 15.442 1.00 91.81 95 LEU A O 1
ATOM 748 N N . ILE A 1 96 ? -10.071 4.505 13.819 1.00 90.94 96 ILE A N 1
ATOM 749 C CA . ILE A 1 96 ? -10.807 5.629 14.403 1.00 90.94 96 ILE A CA 1
ATOM 750 C C . ILE A 1 96 ? -12.297 5.292 14.448 1.00 90.94 96 ILE A C 1
ATOM 752 O O . ILE A 1 96 ? -12.902 5.385 15.510 1.00 90.94 96 ILE A O 1
ATOM 756 N N . GLU A 1 97 ? -12.883 4.828 13.347 1.00 87.69 97 GLU A N 1
ATOM 757 C CA . GLU A 1 97 ? -14.305 4.480 13.293 1.00 87.69 97 GLU A CA 1
ATOM 758 C C . GLU A 1 97 ? -14.679 3.366 14.288 1.00 87.69 97 GLU A C 1
ATOM 760 O O . GLU A 1 97 ? -15.613 3.526 15.079 1.00 87.69 97 GLU A O 1
ATOM 765 N N . GLY A 1 98 ? -13.905 2.278 14.327 1.00 82.56 98 GLY A N 1
ATOM 766 C CA . GLY A 1 98 ? -14.127 1.168 15.257 1.00 82.56 98 GLY A CA 1
ATOM 767 C C . GLY A 1 98 ? -13.890 1.549 16.723 1.00 82.56 98 GLY A C 1
ATOM 768 O O . GLY A 1 98 ? -14.665 1.171 17.604 1.00 82.56 98 GLY A O 1
ATOM 769 N N . THR A 1 99 ? -12.863 2.358 16.997 1.00 83.50 99 THR A N 1
ATOM 770 C CA . THR A 1 99 ? -12.569 2.850 18.353 1.00 83.50 99 THR A CA 1
ATOM 771 C C . THR A 1 99 ? -13.652 3.810 18.828 1.00 83.50 99 THR A C 1
ATOM 773 O O . THR A 1 99 ? -14.082 3.717 19.973 1.00 83.50 99 THR A O 1
ATOM 776 N N . LEU A 1 100 ? -14.155 4.696 17.965 1.00 76.44 100 LEU A N 1
ATOM 777 C CA . LEU A 1 100 ? -15.232 5.624 18.316 1.00 76.44 100 LEU A CA 1
ATOM 778 C C . LEU A 1 100 ? -16.508 4.889 18.740 1.00 76.44 100 LEU A C 1
ATOM 780 O O . LEU A 1 100 ? -17.165 5.314 19.693 1.00 76.44 100 LEU A O 1
ATOM 784 N N . GLN A 1 101 ? -16.850 3.782 18.079 1.00 77.81 101 GLN A N 1
ATOM 785 C CA . GLN A 1 101 ? -18.011 2.969 18.449 1.00 77.81 101 GLN A CA 1
ATOM 786 C C . GLN A 1 101 ? -17.809 2.267 19.800 1.00 77.81 101 GLN A C 1
ATOM 788 O O . GLN A 1 101 ? -18.683 2.345 20.668 1.00 77.81 101 GLN A O 1
ATOM 793 N N . GLY A 1 102 ? -16.640 1.655 20.020 1.00 79.62 102 GLY A N 1
ATOM 794 C CA . GLY A 1 102 ? -16.316 0.990 21.287 1.00 79.62 102 GLY A CA 1
ATOM 795 C C . GLY A 1 102 ? -16.224 1.959 22.472 1.00 79.62 102 GLY A C 1
ATOM 796 O O . GLY A 1 102 ? -16.770 1.692 23.544 1.00 79.62 102 GLY A O 1
ATOM 797 N N . VAL A 1 103 ? -15.600 3.122 22.269 1.00 82.62 103 VAL A N 1
ATOM 798 C CA . VAL A 1 103 ? -15.457 4.163 23.298 1.00 82.62 103 VAL A CA 1
ATOM 799 C C . VAL A 1 103 ? -16.803 4.808 23.622 1.00 82.62 103 VAL A C 1
ATOM 801 O O . VAL A 1 103 ? -17.086 5.024 24.797 1.00 82.62 103 VAL A O 1
ATOM 804 N N . ARG A 1 104 ? -17.678 5.064 22.637 1.00 76.81 104 ARG A N 1
ATOM 805 C CA . ARG A 1 104 ? -19.037 5.569 22.909 1.00 76.81 104 ARG A CA 1
ATOM 806 C C . ARG A 1 104 ? -19.869 4.587 23.723 1.00 76.81 104 ARG A C 1
ATOM 808 O O . ARG A 1 104 ? -20.495 5.012 24.690 1.00 76.81 104 ARG A O 1
ATOM 815 N N . ALA A 1 105 ? -19.856 3.306 23.358 1.00 81.06 105 ALA A N 1
ATOM 816 C CA . ALA A 1 105 ? -20.595 2.278 24.086 1.00 81.06 105 ALA A CA 1
ATOM 817 C C . ALA A 1 105 ? -20.087 2.137 25.532 1.00 81.06 105 ALA A C 1
ATOM 819 O O . ALA A 1 105 ? -20.883 2.133 26.470 1.00 81.06 105 ALA A O 1
ATOM 820 N N . GLY A 1 106 ? -18.763 2.106 25.725 1.00 83.12 106 GLY A N 1
ATOM 821 C CA . GLY A 1 106 ? -18.154 2.038 27.055 1.00 83.12 106 GLY A CA 1
ATOM 822 C C . GLY A 1 106 ? -18.397 3.293 27.898 1.00 83.12 106 GLY A C 1
ATOM 823 O O . GLY A 1 106 ? -18.698 3.192 29.085 1.00 83.12 106 GLY A O 1
ATOM 824 N N . PHE A 1 107 ? -18.332 4.478 27.287 1.00 85.19 107 PHE A N 1
ATOM 825 C CA . PHE A 1 107 ? -18.578 5.742 27.978 1.00 85.19 107 PHE A CA 1
ATOM 826 C C . PHE A 1 107 ? -20.051 5.916 28.359 1.00 85.19 107 PHE A C 1
ATOM 828 O O . PHE A 1 107 ? -20.332 6.310 29.485 1.00 85.19 107 PHE A O 1
ATOM 835 N N . GLN A 1 108 ? -20.999 5.582 27.473 1.00 80.50 108 GLN A N 1
ATOM 836 C CA . GLN A 1 108 ? -22.428 5.602 27.811 1.00 80.50 108 GLN A CA 1
ATOM 837 C C . GLN A 1 108 ? -22.766 4.604 28.917 1.00 80.50 108 GLN A C 1
ATOM 839 O O . GLN A 1 108 ? -23.514 4.958 29.824 1.00 80.50 108 GLN A O 1
ATOM 844 N N . ALA A 1 109 ? -22.200 3.394 28.877 1.00 80.56 109 ALA A N 1
ATOM 845 C CA . ALA A 1 109 ? -22.376 2.418 29.949 1.00 80.56 109 ALA A CA 1
ATOM 846 C C . ALA A 1 109 ? -21.811 2.943 31.280 1.00 80.56 109 ALA A C 1
ATOM 848 O O . ALA A 1 109 ? -22.478 2.857 32.308 1.00 80.56 109 ALA A O 1
ATOM 849 N N . GLY A 1 110 ? -20.627 3.565 31.259 1.00 81.06 110 GLY A N 1
ATOM 850 C CA . GLY A 1 110 ? -20.034 4.198 32.439 1.00 81.06 110 GLY A CA 1
ATOM 851 C C . GLY A 1 110 ? -20.846 5.384 32.969 1.00 81.06 110 GLY A C 1
ATOM 852 O O . GLY A 1 110 ? -21.005 5.526 34.179 1.00 81.06 110 GLY A O 1
ATOM 853 N N . LEU A 1 111 ? -21.412 6.208 32.085 1.00 77.62 111 LEU A N 1
ATOM 854 C CA . LEU A 1 111 ? -22.228 7.366 32.458 1.00 77.62 111 LEU A CA 1
ATOM 855 C C . LEU A 1 111 ? -23.602 6.952 33.007 1.00 77.62 111 LEU A C 1
ATOM 857 O O . LEU A 1 111 ? -24.078 7.541 33.977 1.00 77.62 111 LEU A O 1
ATOM 861 N N . ALA A 1 112 ? -24.210 5.909 32.436 1.00 69.12 112 ALA A N 1
ATOM 862 C CA . ALA A 1 112 ? -25.432 5.302 32.958 1.00 69.12 112 ALA A CA 1
ATOM 863 C C . ALA A 1 112 ? -25.203 4.690 34.350 1.00 69.12 112 ALA A C 1
ATOM 865 O O . ALA A 1 112 ? -26.045 4.840 35.233 1.00 69.12 112 ALA A O 1
ATOM 866 N N . GLN A 1 113 ? -24.036 4.076 34.575 1.00 64.88 113 GLN A N 1
ATOM 867 C CA . GLN A 1 113 ? -23.641 3.550 35.883 1.00 64.88 113 GLN A CA 1
ATOM 868 C C . GLN A 1 113 ? -23.348 4.669 36.903 1.00 64.88 113 GLN A C 1
ATOM 870 O O . GLN A 1 113 ? -23.553 4.478 38.099 1.00 64.88 113 GLN A O 1
ATOM 875 N N . ALA A 1 114 ? -22.893 5.840 36.441 1.00 64.62 114 ALA A N 1
ATOM 876 C CA . ALA A 1 114 ? -22.591 7.005 37.276 1.00 64.62 114 ALA A CA 1
ATOM 877 C C . ALA A 1 114 ? -23.823 7.866 37.638 1.00 64.62 114 ALA A C 1
ATOM 879 O O . ALA A 1 114 ? -23.679 8.852 38.358 1.00 64.62 114 ALA A O 1
ATOM 880 N N . GLY A 1 115 ? -25.031 7.513 37.180 1.00 56.38 115 GLY A N 1
ATOM 881 C CA . GLY A 1 115 ? -26.280 8.129 37.647 1.00 56.38 115 GLY A CA 1
ATOM 882 C C . GLY A 1 115 ? -26.538 9.575 37.194 1.00 56.38 115 GLY A C 1
ATOM 883 O O . GLY A 1 115 ? -27.386 10.244 37.780 1.00 56.38 115 GLY A O 1
ATOM 884 N N . ILE A 1 116 ? -25.855 10.074 36.156 1.00 59.06 116 ILE A N 1
ATOM 885 C CA . ILE A 1 116 ? -26.099 11.416 35.594 1.00 59.06 116 ILE A CA 1
ATOM 886 C C . ILE A 1 116 ? -27.016 11.278 34.367 1.00 59.06 116 ILE A C 1
ATOM 888 O O . ILE A 1 116 ? -26.590 10.871 33.287 1.00 59.06 116 ILE A O 1
ATOM 892 N N . THR A 1 117 ? -28.303 11.579 34.544 1.00 58.34 117 THR A N 1
ATOM 893 C CA . THR A 1 117 ? -29.367 11.399 33.543 1.00 58.34 117 THR A CA 1
ATOM 894 C C . THR A 1 117 ? -29.437 12.539 32.511 1.00 58.34 117 THR A C 1
ATOM 896 O O . THR A 1 117 ? -29.660 13.687 32.878 1.00 58.34 117 THR A O 1
ATOM 899 N N . SER A 1 118 ? -29.306 12.170 31.232 1.00 56.25 118 SER A N 1
ATOM 900 C CA . SER A 1 118 ? -29.967 12.679 30.006 1.00 56.25 118 SER A CA 1
ATOM 901 C C . SER A 1 118 ? -30.224 14.195 29.805 1.00 56.25 118 SER A C 1
ATOM 903 O O . SER A 1 118 ? -31.051 14.764 30.516 1.00 56.25 118 SER A O 1
ATOM 905 N N . PRO A 1 119 ? -29.714 14.843 28.729 1.00 55.81 119 PRO A N 1
ATOM 906 C CA . PRO A 1 119 ? -30.310 16.085 28.228 1.00 55.81 119 PRO A CA 1
ATOM 907 C C . PRO A 1 119 ? -31.702 15.801 27.635 1.00 55.81 119 PRO A C 1
ATOM 909 O O . PRO A 1 119 ? -31.856 14.997 26.714 1.00 55.81 119 PRO A O 1
ATOM 912 N N . GLN A 1 120 ? -32.724 16.450 28.197 1.00 48.12 120 GLN A N 1
ATOM 913 C CA . GLN A 1 120 ? -34.106 16.377 27.733 1.00 48.12 120 GLN A CA 1
ATOM 914 C C . GLN A 1 120 ? -34.234 16.870 26.285 1.00 48.12 120 GLN A C 1
ATOM 916 O O . GLN A 1 120 ? -33.818 17.971 25.935 1.00 48.12 120 GLN A O 1
ATOM 921 N N . ASN A 1 121 ? -34.873 16.048 25.457 1.00 54.16 121 ASN A N 1
ATOM 922 C CA . ASN A 1 121 ? -35.455 16.438 24.182 1.00 54.16 121 ASN A CA 1
ATOM 923 C C . ASN A 1 121 ? -36.594 17.448 24.445 1.00 54.16 121 ASN A C 1
ATOM 925 O O . ASN A 1 121 ? -37.684 17.051 24.848 1.00 54.16 121 ASN A O 1
ATOM 929 N N . VAL A 1 122 ? -36.341 18.746 24.243 1.00 57.41 122 VAL A N 1
ATOM 930 C CA . VAL A 1 122 ? -37.328 19.838 24.407 1.00 57.41 122 VAL A CA 1
ATOM 931 C C . VAL A 1 122 ? -38.099 20.093 23.100 1.00 57.41 122 VAL A C 1
ATOM 933 O O . VAL A 1 122 ? -38.234 21.227 22.650 1.00 57.41 122 VAL A O 1
ATOM 936 N N . SER A 1 123 ? -38.622 19.044 22.464 1.00 54.06 123 SER A N 1
ATOM 937 C CA . SER A 1 123 ? -39.383 19.168 21.206 1.00 54.06 123 SER A CA 1
ATOM 938 C C . SER A 1 123 ? -40.818 18.680 21.395 1.00 54.06 123 SER A C 1
ATOM 940 O O . SER A 1 123 ? -41.209 17.639 20.878 1.00 54.06 123 SER A O 1
ATOM 942 N N . GLY A 1 124 ? -41.600 19.403 22.196 1.00 49.72 124 GLY A N 1
ATOM 943 C CA . GLY A 1 124 ? -42.996 19.037 22.449 1.00 49.72 124 GLY A CA 1
ATOM 944 C C . GLY A 1 124 ? -43.772 19.991 23.351 1.00 49.72 124 GLY A C 1
ATOM 945 O O . GLY A 1 124 ? -44.692 19.558 24.034 1.00 49.72 124 GLY A O 1
ATOM 946 N N . ALA A 1 125 ? -43.417 21.277 23.394 1.00 53.25 125 ALA A N 1
ATOM 947 C CA . ALA A 1 125 ? -44.280 22.285 24.000 1.00 53.25 125 ALA A CA 1
ATOM 948 C C . ALA A 1 125 ? -45.351 22.691 22.974 1.00 53.25 125 ALA A C 1
ATOM 950 O O . ALA A 1 125 ? -45.145 23.604 22.180 1.00 53.25 125 ALA A O 1
ATOM 951 N N . GLN A 1 126 ? -46.484 21.984 22.959 1.00 57.44 126 GLN A N 1
ATOM 952 C CA . GLN A 1 126 ? -47.713 22.473 22.327 1.00 57.44 126 GLN A CA 1
ATOM 953 C C . GLN A 1 126 ? -48.208 23.696 23.119 1.00 57.44 126 GLN A C 1
ATOM 955 O O . GLN A 1 126 ? -48.556 23.537 24.292 1.00 57.44 126 GLN A O 1
ATOM 960 N N . PRO A 1 127 ? -48.301 24.905 22.537 1.00 60.34 127 PRO A N 1
ATOM 961 C CA . PRO A 1 127 ? -49.096 25.956 23.146 1.00 60.34 127 PRO A CA 1
ATOM 962 C C . PRO A 1 127 ? -50.570 25.571 22.979 1.00 60.34 127 PRO A C 1
ATOM 964 O O . PRO A 1 127 ? -51.111 25.554 21.875 1.00 60.34 127 PRO A O 1
ATOM 967 N N . ASN A 1 128 ? -51.219 25.215 24.086 1.00 61.19 128 ASN A N 1
ATOM 968 C CA . ASN A 1 128 ? -52.667 25.061 24.157 1.00 61.19 128 ASN A CA 1
ATOM 969 C C . ASN A 1 128 ? -53.315 26.449 23.998 1.00 61.19 128 ASN A C 1
ATOM 971 O O . ASN A 1 128 ? -53.515 27.164 24.979 1.00 61.19 128 ASN A O 1
ATOM 975 N N . VAL A 1 129 ? -53.589 26.858 22.757 1.00 63.56 129 VAL A N 1
ATOM 976 C CA . VAL A 1 129 ? -54.419 28.032 22.464 1.00 63.56 129 VAL A CA 1
ATOM 977 C C . VAL A 1 129 ? -55.873 27.605 22.650 1.00 63.56 129 VAL A C 1
ATOM 979 O O . VAL A 1 129 ? -56.453 26.929 21.802 1.00 63.56 129 VAL A O 1
ATOM 982 N N . GLY A 1 130 ? -56.427 27.952 23.813 1.00 56.19 130 GLY A N 1
ATOM 983 C CA . GLY A 1 130 ? -57.802 27.660 24.196 1.00 56.19 130 GLY A CA 1
ATOM 984 C C . GLY A 1 130 ? -58.807 28.202 23.181 1.00 56.19 130 GLY A C 1
ATOM 985 O O . GLY A 1 130 ? -58.879 29.405 22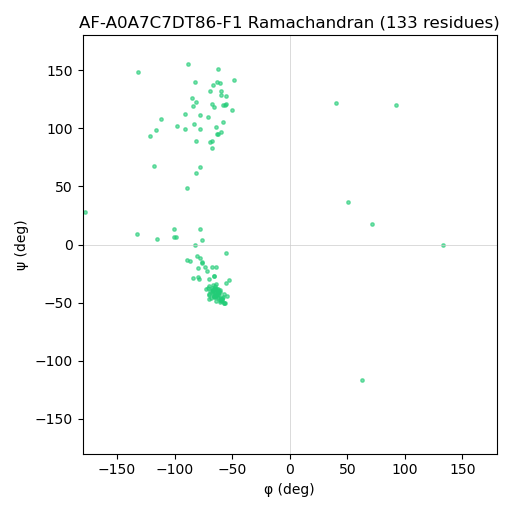.938 1.00 56.19 130 GLY A O 1
ATOM 986 N N . GLY A 1 131 ? -59.586 27.286 22.605 1.00 56.38 131 GLY A N 1
ATOM 987 C CA . GLY A 1 131 ? -60.741 27.581 21.765 1.00 56.38 131 GLY A CA 1
ATOM 988 C C . GLY A 1 131 ? -61.807 28.378 22.521 1.00 56.38 131 GLY A C 1
ATOM 989 O O . GLY A 1 131 ? -62.069 28.142 23.702 1.00 56.38 131 GLY A O 1
ATOM 990 N N . GLY A 1 132 ? -62.381 29.347 21.812 1.00 57.72 132 GLY A N 1
ATOM 991 C CA . GLY A 1 132 ? -63.218 30.414 22.341 1.00 57.72 132 GLY A CA 1
ATOM 992 C C . GLY A 1 132 ? -64.517 29.987 23.027 1.00 57.72 132 GLY A C 1
ATOM 993 O O . GLY A 1 132 ? -65.174 29.006 22.679 1.00 57.72 132 GLY A O 1
ATOM 994 N N . ARG A 1 133 ? -64.911 30.827 23.983 1.00 55.25 133 ARG A N 1
ATOM 995 C CA . ARG A 1 133 ? -66.288 31.032 24.437 1.00 55.25 133 ARG A CA 1
ATOM 996 C C . ARG A 1 133 ? -66.541 32.537 24.476 1.00 55.25 133 ARG A C 1
ATOM 998 O O . ARG A 1 133 ? -65.620 33.278 24.813 1.00 55.25 133 ARG A O 1
ATOM 1005 N N . THR A 1 134 ? -67.796 32.919 24.224 1.00 65.88 134 THR A N 1
ATOM 1006 C CA . THR A 1 134 ? -68.393 34.273 24.088 1.00 65.88 134 THR A CA 1
ATOM 1007 C C . THR A 1 134 ? -68.410 34.765 22.631 1.00 65.88 134 THR A C 1
ATOM 1009 O O . THR A 1 134 ? -67.356 34.825 22.014 1.00 65.88 134 THR A O 1
ATOM 1012 N N . GLN A 1 135 ? -69.537 35.084 21.983 1.00 56.12 135 GLN A N 1
ATOM 1013 C CA . GLN A 1 135 ? -70.984 34.958 22.244 1.00 56.12 135 GLN A CA 1
ATOM 1014 C C . GLN A 1 135 ? -71.664 34.583 20.920 1.00 56.12 135 GLN A C 1
ATOM 1016 O O . GLN A 1 135 ? -71.115 34.976 19.866 1.00 56.12 135 GLN A O 1
#

Radius of gyration: 35.25 Å; Cα contacts (8 Å, |Δi|>4): 26; chains: 1; bounding box: 128×57×59 Å

Sequence (135 aa):
MAPAFLHFPGIWPSSRARLYSEQYKGVKTVPRRNRSMLPQAGAALDRFKYEIANELNIPTNLIQGDYWGNLSSAQCGAVGGHMVRRMIEAAERSLIEGTLQGVRAGFQAGLAQAGITSPQNVSGAQPNVGGGRTQ

Foldseek 3Di:
DDDDDDDDPDDDPPVCVVVVVVVPPPPPPDPPCPDDPDPVCVVVLVVLLVVLCVVVVPPCVLCDPPDPPSGDPVSSVSSVVVSVVVVVVVVVVVCVVVVVVVVVVVVVVVVVVVPDDDDDPPPDPDDPPDDDDDD

Solvent-accessible surface area (backbone atoms only — not comparable to full-atom values): 8836 Å² total; per-residue (Å²): 137,78,83,87,73,78,94,70,91,83,83,74,68,84,69,53,66,57,49,63,64,57,71,64,72,68,76,72,74,73,77,83,75,83,66,68,92,52,70,82,49,48,70,58,52,54,52,48,52,53,54,46,28,56,75,69,65,48,72,61,87,52,40,58,85,92,41,65,79,75,50,56,70,65,57,59,47,48,39,55,50,54,54,51,53,51,52,49,54,52,46,53,52,50,49,51,56,54,47,52,54,53,49,49,54,52,48,52,54,51,39,63,73,67,69,67,81,75,88,78,84,87,82,76,85,75,81,82,78,79,79,87,83,88,133

pLDDT: mean 73.19, std 16.77, range [43.25, 96.62]

Secondary structure (DSSP, 8-state):
--------TTSS-TTSHHHHHHTTTT----------S-GGGHHHHHHHHHHHHHHTT--GGG-BTTB-TTS-HHHHHHHHHHHHHHHHHHHHHHHHHHHHHHHHHHHHHHHHHTT--------------PPP---

Mean predicted aligned error: 18.16 Å